Protein AF-A0A2T2VK99-F1 (afdb_monomer)

Secondary structure (DSSP, 8-state):
-HHHHHHHHHHHTTTS-HHHHHHHHHHHHHHHHHHHTT-HHHHHHHHHHHHHHHHHHHHHHHHHHHHHHHTTS-TTS-----------------------------------------

Foldseek 3Di:
DLVVLVVCCVVCVVLFDPVLSVQLVVLSVQLVVCVVVVPPVSVVVSVVSNVVSVVVRVVVSVVVVVVVVVVVVPPDDDDDDDDDDDDDDDDDDDPPDPPPDDDDDDDDDPDDDDDDPD

Radius of gyration: 24.87 Å; Cα contacts (8 Å, |Δi|>4): 41; chains: 1; bounding box: 78×48×48 Å

pLDDT: mean 72.1, std 24.11, range [31.33, 97.38]

Structure (mmCIF, N/CA/C/O backbone):
data_AF-A0A2T2VK99-F1
#
_entry.id   AF-A0A2T2VK99-F1
#
loop_
_atom_site.group_PDB
_atom_site.id
_atom_site.type_symbol
_atom_site.label_atom_id
_atom_site.label_alt_id
_atom_site.label_comp_id
_atom_site.label_asym_id
_atom_site.label_entity_id
_atom_site.label_seq_id
_atom_site.pdbx_PDB_ins_code
_atom_site.Cartn_x
_atom_site.Cartn_y
_atom_site.Cartn_z
_atom_site.occupancy
_atom_site.B_iso_or_equiv
_atom_site.auth_seq_id
_atom_site.auth_comp_id
_atom_site.auth_asym_id
_atom_site.auth_atom_id
_atom_site.pdbx_PDB_model_num
ATOM 1 N N . LEU A 1 1 ? -3.073 5.188 6.546 1.00 86.44 1 LEU A N 1
ATOM 2 C CA . LEU A 1 1 ? -2.519 4.421 5.412 1.00 86.44 1 LEU A CA 1
ATOM 3 C C . LEU A 1 1 ? -3.070 4.916 4.078 1.00 86.44 1 LEU A C 1
ATOM 5 O O . LEU A 1 1 ? -2.287 5.447 3.309 1.00 86.44 1 LEU A O 1
ATOM 9 N N . ILE A 1 2 ? -4.395 4.873 3.869 1.00 93.19 2 ILE A N 1
ATOM 10 C CA . ILE A 1 2 ? -5.084 5.336 2.643 1.00 93.19 2 ILE A CA 1
ATOM 11 C C . ILE A 1 2 ? -4.527 6.666 2.097 1.00 93.19 2 ILE A C 1
ATOM 13 O O . ILE A 1 2 ? -3.993 6.701 0.996 1.00 93.19 2 ILE A O 1
ATOM 17 N N . PHE A 1 3 ? -4.574 7.742 2.890 1.00 95.06 3 PHE A N 1
ATOM 18 C CA . PHE A 1 3 ? -4.108 9.068 2.458 1.00 95.06 3 PHE A CA 1
ATOM 19 C C . PHE A 1 3 ? -2.608 9.114 2.114 1.00 95.06 3 PHE A C 1
ATOM 21 O O . PHE A 1 3 ? -2.191 9.766 1.159 1.00 95.06 3 PHE A O 1
ATOM 28 N N . THR A 1 4 ? -1.780 8.412 2.891 1.00 94.06 4 THR A N 1
ATOM 29 C CA . THR A 1 4 ? -0.335 8.328 2.638 1.00 94.06 4 THR A CA 1
ATOM 30 C C . THR A 1 4 ? -0.063 7.650 1.300 1.00 94.06 4 THR A C 1
ATOM 32 O O . THR A 1 4 ? 0.745 8.146 0.521 1.00 94.06 4 THR A O 1
ATOM 35 N N . THR A 1 5 ? -0.775 6.562 1.010 1.00 93.69 5 THR A N 1
ATOM 36 C CA . THR A 1 5 ? -0.676 5.844 -0.259 1.00 93.69 5 THR A CA 1
ATOM 37 C C . THR A 1 5 ? -1.155 6.688 -1.434 1.00 93.69 5 THR A C 1
ATOM 39 O O . THR A 1 5 ? -0.466 6.740 -2.444 1.00 93.69 5 THR A O 1
ATOM 42 N N . GLU A 1 6 ? -2.278 7.403 -1.315 1.00 94.62 6 GLU A N 1
ATOM 43 C CA . GLU A 1 6 ? -2.740 8.326 -2.367 1.00 94.62 6 GLU A CA 1
ATOM 44 C C . GLU A 1 6 ? -1.674 9.358 -2.723 1.00 94.62 6 GLU A C 1
ATOM 46 O O . GLU A 1 6 ? -1.416 9.629 -3.896 1.00 94.62 6 GLU A O 1
ATOM 51 N N . LYS A 1 7 ? -1.022 9.912 -1.697 1.00 95.38 7 LYS A N 1
ATOM 52 C CA . LYS A 1 7 ? 0.080 10.845 -1.890 1.00 95.38 7 LYS A CA 1
ATOM 53 C C . LYS A 1 7 ? 1.259 10.173 -2.599 1.00 95.38 7 LYS A C 1
ATOM 55 O O . LYS A 1 7 ? 1.790 10.741 -3.542 1.00 95.38 7 LYS A O 1
ATOM 60 N N . GLN A 1 8 ? 1.645 8.968 -2.188 1.00 92.69 8 GLN A N 1
ATOM 61 C CA . GLN A 1 8 ? 2.742 8.234 -2.823 1.00 92.69 8 GLN A CA 1
ATOM 62 C C . GLN A 1 8 ? 2.450 7.899 -4.293 1.00 92.69 8 GLN A C 1
ATOM 64 O O . GLN A 1 8 ? 3.323 8.095 -5.129 1.00 92.69 8 GLN A O 1
ATOM 69 N N . ILE A 1 9 ? 1.234 7.466 -4.640 1.00 93.19 9 ILE A N 1
ATOM 70 C CA . ILE A 1 9 ? 0.847 7.226 -6.042 1.00 93.19 9 ILE A CA 1
ATOM 71 C C . ILE A 1 9 ? 0.887 8.536 -6.834 1.00 93.19 9 ILE A C 1
ATOM 73 O O . ILE A 1 9 ? 1.327 8.551 -7.977 1.00 93.19 9 ILE A O 1
ATOM 77 N N . LYS A 1 10 ? 0.473 9.657 -6.240 1.00 94.06 10 LYS A N 1
ATOM 78 C CA . LYS A 1 10 ? 0.559 10.962 -6.903 1.00 94.06 10 LYS A CA 1
ATOM 79 C C . LYS A 1 10 ? 2.006 11.411 -7.136 1.00 94.06 10 LYS A C 1
ATOM 81 O O . LYS A 1 10 ? 2.294 11.985 -8.179 1.00 94.06 10 LYS A O 1
ATOM 86 N N . ASP A 1 11 ? 2.887 11.174 -6.168 1.00 93.12 11 ASP A N 1
ATOM 87 C CA . ASP A 1 11 ? 4.272 11.653 -6.200 1.00 93.12 11 ASP A CA 1
ATOM 88 C C . ASP A 1 11 ? 5.192 10.731 -7.029 1.00 93.12 11 ASP A C 1
ATOM 90 O O . ASP A 1 11 ? 6.146 11.201 -7.649 1.00 93.12 11 ASP A O 1
ATOM 94 N N . TYR A 1 12 ? 4.916 9.422 -7.044 1.00 88.81 12 TYR A N 1
ATOM 95 C CA . TYR A 1 12 ? 5.778 8.395 -7.644 1.00 88.81 12 TYR A CA 1
ATOM 96 C C . TYR A 1 12 ? 5.095 7.550 -8.722 1.00 88.81 12 TYR A C 1
ATOM 98 O O . TYR A 1 12 ? 5.773 6.763 -9.373 1.00 88.81 12 TYR A O 1
ATOM 106 N N . GLY A 1 13 ? 3.789 7.698 -8.949 1.00 88.44 13 GLY A N 1
ATOM 107 C CA . GLY A 1 13 ? 3.022 6.830 -9.847 1.00 88.44 13 GLY A CA 1
ATOM 108 C C . GLY A 1 13 ? 3.458 6.875 -11.308 1.00 88.44 13 GLY A C 1
ATOM 109 O O . GLY A 1 13 ? 3.192 5.924 -12.027 1.00 88.44 13 GLY A O 1
ATOM 110 N N . ASP A 1 14 ? 4.154 7.927 -11.738 1.00 89.50 14 ASP A N 1
ATOM 111 C CA . ASP A 1 14 ? 4.734 8.010 -13.087 1.00 89.50 14 ASP A CA 1
ATOM 112 C C . ASP A 1 14 ? 6.023 7.182 -13.235 1.00 89.50 14 ASP A C 1
ATOM 114 O O . ASP A 1 14 ? 6.469 6.916 -14.346 1.00 89.50 14 ASP A O 1
ATOM 118 N N . LYS A 1 15 ? 6.644 6.791 -12.115 1.00 88.44 15 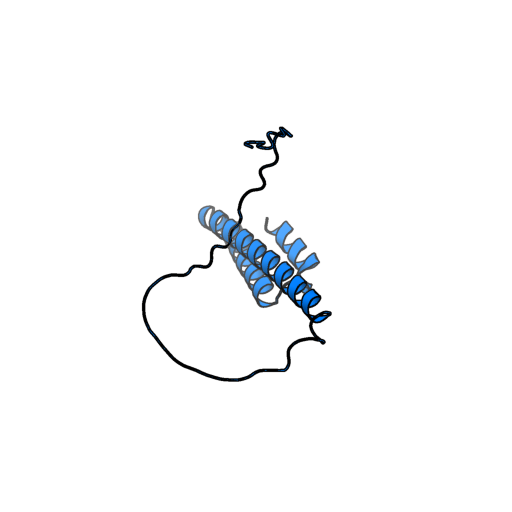LYS A N 1
ATOM 119 C CA . LYS A 1 15 ? 7.836 5.926 -12.068 1.00 88.44 15 LYS A CA 1
ATOM 120 C C . LYS A 1 15 ? 7.488 4.459 -11.842 1.00 88.44 15 LYS A C 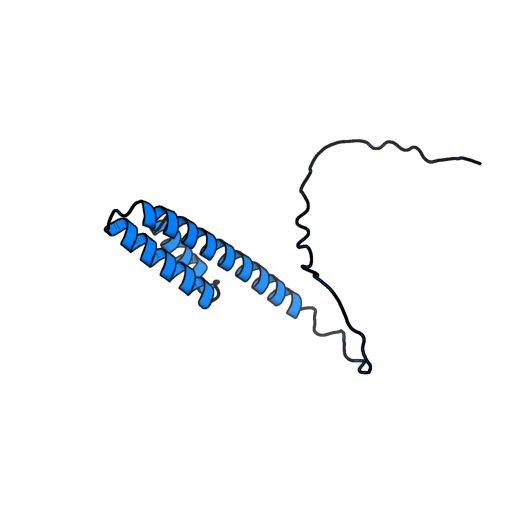1
ATOM 122 O O . LYS A 1 15 ? 8.372 3.611 -11.898 1.00 88.44 15 LYS A O 1
ATOM 127 N N . LEU A 1 16 ? 6.228 4.175 -11.522 1.00 88.69 16 LEU A 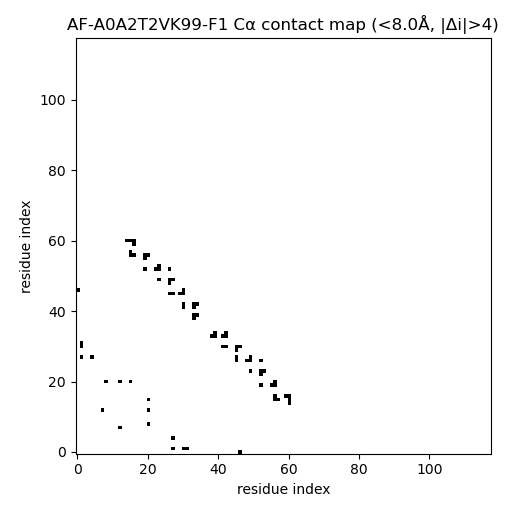N 1
ATOM 128 C CA . LEU A 1 16 ? 5.754 2.822 -11.298 1.00 88.69 16 LEU A CA 1
ATOM 129 C C . LEU A 1 16 ? 5.355 2.187 -12.633 1.00 88.69 16 LEU A C 1
ATOM 131 O O . LEU A 1 16 ? 4.703 2.852 -13.441 1.00 88.69 16 LEU A O 1
ATOM 135 N N . PRO A 1 17 ? 5.663 0.897 -12.846 1.00 90.12 17 PRO A N 1
ATOM 136 C CA . PRO A 1 17 ? 5.063 0.131 -13.931 1.00 90.12 17 PRO A CA 1
ATOM 137 C C . PRO A 1 17 ? 3.530 0.184 -13.848 1.00 90.12 17 PRO A C 1
ATOM 139 O O . PRO A 1 17 ? 2.967 0.123 -12.750 1.00 90.12 17 PRO A O 1
ATOM 142 N N . GLU A 1 18 ? 2.853 0.281 -14.996 1.00 91.06 18 GLU A N 1
ATOM 143 C CA . GLU A 1 18 ? 1.393 0.467 -15.067 1.00 91.06 18 GLU A CA 1
ATOM 144 C C . GLU A 1 18 ? 0.634 -0.642 -14.322 1.00 91.06 18 GLU A C 1
ATOM 146 O O . GLU A 1 18 ? -0.250 -0.354 -13.512 1.00 91.06 18 GLU A O 1
ATOM 151 N N . ASP A 1 19 ? 1.056 -1.897 -14.497 1.00 91.19 19 ASP A N 1
ATOM 152 C CA . ASP A 1 19 ? 0.461 -3.057 -13.827 1.00 91.19 19 ASP A CA 1
ATOM 153 C C . ASP A 1 19 ? 0.599 -2.984 -12.298 1.00 91.19 19 ASP A C 1
ATOM 155 O O . ASP A 1 19 ? -0.353 -3.244 -11.556 1.00 91.19 19 ASP A O 1
ATOM 159 N N . LYS A 1 20 ? 1.771 -2.564 -11.800 1.00 92.94 20 LYS A N 1
ATOM 160 C CA . LYS A 1 20 ? 2.025 -2.429 -10.358 1.00 92.94 20 LYS A CA 1
ATOM 161 C C . LYS A 1 20 ? 1.248 -1.263 -9.761 1.00 92.94 20 LYS A C 1
ATOM 163 O O . LYS A 1 20 ? 0.639 -1.410 -8.701 1.00 92.94 20 LYS A O 1
ATOM 168 N N . LYS A 1 21 ? 1.208 -0.123 -10.457 1.00 93.81 21 LYS A N 1
ATOM 169 C CA . LYS A 1 21 ? 0.389 1.030 -10.065 1.00 93.81 21 LYS A CA 1
ATOM 170 C C . LYS A 1 21 ? -1.081 0.635 -9.942 1.00 93.81 21 LYS A C 1
ATOM 172 O O . LYS A 1 21 ? -1.698 0.924 -8.918 1.00 93.81 21 LYS A O 1
ATOM 177 N N . LYS A 1 22 ? -1.616 -0.077 -10.937 1.00 95.19 22 LYS A N 1
ATOM 178 C CA . LYS A 1 22 ? -3.002 -0.549 -10.930 1.00 95.19 22 LYS A CA 1
ATOM 179 C C . LYS A 1 22 ? -3.289 -1.470 -9.740 1.00 95.19 22 LYS A C 1
ATOM 181 O O . LYS A 1 22 ? -4.303 -1.295 -9.069 1.00 95.19 22 LYS A O 1
ATOM 186 N N . ASN A 1 23 ? -2.383 -2.396 -9.420 1.00 94.62 23 ASN A N 1
ATOM 187 C CA . ASN A 1 23 ? -2.535 -3.277 -8.257 1.00 94.62 23 ASN A CA 1
ATOM 188 C C . ASN A 1 23 ? -2.600 -2.497 -6.930 1.00 94.62 23 ASN A C 1
ATOM 190 O O . ASN A 1 23 ? -3.410 -2.825 -6.059 1.00 94.62 23 ASN A O 1
ATOM 194 N N . ILE A 1 24 ? -1.788 -1.444 -6.781 1.00 95.25 24 ILE A N 1
ATOM 195 C CA . ILE A 1 24 ? -1.814 -0.570 -5.599 1.00 95.25 24 ILE A CA 1
ATOM 196 C C . ILE A 1 24 ? -3.131 0.221 -5.539 1.00 95.25 24 ILE A C 1
ATOM 198 O O . ILE A 1 24 ? -3.738 0.315 -4.470 1.00 95.25 24 ILE A O 1
ATOM 202 N N . GLU A 1 25 ? -3.594 0.778 -6.661 1.00 96.00 25 GLU A N 1
ATOM 203 C CA . GLU A 1 25 ? -4.862 1.519 -6.742 1.00 96.00 25 GLU A CA 1
ATOM 204 C C . GLU A 1 25 ? -6.071 0.630 -6.401 1.00 96.00 25 GLU A C 1
ATOM 206 O O . GLU A 1 25 ? -6.935 1.035 -5.617 1.00 96.00 25 GLU A O 1
ATOM 211 N N . ASP A 1 26 ? -6.094 -0.606 -6.905 1.00 96.62 26 ASP A N 1
ATOM 212 C CA . ASP A 1 26 ? -7.143 -1.587 -6.619 1.00 96.62 26 ASP A CA 1
ATOM 213 C C . ASP A 1 26 ? -7.155 -1.976 -5.124 1.00 96.62 26 ASP A C 1
ATOM 215 O O . ASP A 1 26 ? -8.216 -2.003 -4.488 1.00 96.62 26 ASP A O 1
ATOM 219 N N . ALA A 1 27 ? -5.985 -2.229 -4.522 1.00 96.19 27 ALA A N 1
ATOM 220 C CA . ALA A 1 27 ? -5.864 -2.526 -3.090 1.00 96.19 27 ALA A CA 1
ATOM 221 C C . ALA A 1 27 ? -6.281 -1.332 -2.213 1.00 96.19 27 ALA A C 1
ATOM 223 O O . ALA A 1 27 ? -6.978 -1.499 -1.208 1.00 96.19 27 ALA A O 1
ATOM 224 N N . LEU A 1 28 ? -5.913 -0.116 -2.619 1.00 96.69 28 LEU A N 1
ATOM 225 C CA . LEU A 1 28 ? -6.308 1.121 -1.954 1.00 96.69 28 LEU A CA 1
ATOM 226 C C . LEU A 1 28 ? -7.828 1.328 -1.994 1.00 96.69 28 LEU A C 1
ATOM 228 O O . LEU A 1 28 ? -8.406 1.755 -0.993 1.00 96.69 28 LEU A O 1
ATOM 232 N N . SER A 1 29 ? -8.476 1.033 -3.126 1.00 97.38 29 SER A N 1
ATOM 233 C CA . SER A 1 29 ? -9.935 1.132 -3.257 1.00 97.38 29 SER A CA 1
ATOM 234 C C . SER A 1 29 ? -10.642 0.169 -2.306 1.00 97.38 29 SER A C 1
ATOM 236 O O . SER A 1 29 ? -11.509 0.589 -1.542 1.00 97.38 29 SER A O 1
ATOM 238 N N . LYS A 1 30 ? -10.208 -1.095 -2.259 1.00 96.06 30 LYS A N 1
ATOM 239 C CA . LYS A 1 30 ? -10.763 -2.099 -1.337 1.00 96.06 30 LYS A CA 1
ATOM 240 C C . LYS A 1 30 ? -10.565 -1.714 0.129 1.00 96.06 30 LYS A C 1
ATOM 242 O O . LYS A 1 30 ? -11.487 -1.838 0.931 1.00 96.06 30 LYS A O 1
ATOM 247 N N . LEU A 1 31 ? -9.395 -1.174 0.480 1.00 96.12 31 LEU A N 1
ATOM 248 C CA . LEU A 1 31 ? -9.135 -0.670 1.831 1.00 96.12 31 LEU A CA 1
ATOM 249 C C . LEU A 1 31 ? -10.064 0.501 2.197 1.00 96.12 31 LEU A C 1
ATOM 251 O O . LEU A 1 31 ? -10.539 0.575 3.329 1.00 96.12 31 LEU A O 1
ATOM 255 N N . LYS A 1 32 ? -10.349 1.409 1.252 1.00 96.62 32 LYS A N 1
ATOM 256 C CA . LYS A 1 32 ? -11.318 2.499 1.454 1.00 96.62 32 LYS A CA 1
ATOM 257 C C . LYS A 1 32 ? -12.732 1.973 1.668 1.00 96.62 32 LYS A C 1
ATOM 259 O O . LYS A 1 32 ? -13.407 2.455 2.571 1.00 96.62 32 LYS A O 1
ATOM 264 N N . GLU A 1 33 ? -13.169 1.010 0.863 1.00 97.06 33 GLU A N 1
ATOM 265 C CA . GLU A 1 33 ? -14.490 0.391 1.003 1.00 97.06 33 GLU A CA 1
ATOM 266 C C . GLU A 1 33 ? -14.630 -0.320 2.353 1.00 97.06 33 GLU A C 1
ATOM 268 O O . GLU A 1 33 ? -15.597 -0.080 3.072 1.00 97.06 33 GLU A O 1
ATOM 273 N N . ALA A 1 34 ? -13.639 -1.121 2.755 1.00 96.75 34 ALA A N 1
ATOM 274 C CA . ALA A 1 34 ? -13.633 -1.773 4.065 1.00 96.75 34 ALA A CA 1
ATOM 275 C C . ALA A 1 34 ? -13.661 -0.756 5.217 1.00 96.75 34 ALA A C 1
ATOM 277 O O . ALA A 1 34 ? -14.407 -0.935 6.177 1.00 96.75 34 ALA A O 1
ATOM 278 N N . TYR A 1 35 ? -12.918 0.350 5.090 1.00 94.94 35 TYR A N 1
ATOM 279 C CA . TYR A 1 35 ? -12.959 1.449 6.056 1.00 94.94 35 TYR A CA 1
ATOM 280 C C . TYR A 1 35 ? -14.341 2.110 6.140 1.00 94.94 35 TYR A C 1
ATOM 282 O O . TYR A 1 35 ? -14.828 2.366 7.237 1.00 94.94 35 TYR A O 1
ATOM 290 N N . GLN A 1 36 ? -14.991 2.364 5.001 1.00 96.06 36 GLN A N 1
ATOM 291 C CA . GLN A 1 36 ? -16.340 2.941 4.956 1.00 96.06 36 GLN A CA 1
ATOM 292 C C . GLN A 1 36 ? -17.403 2.012 5.548 1.00 96.06 36 GLN A C 1
ATOM 294 O O . GLN A 1 36 ? -18.361 2.493 6.146 1.00 96.06 36 GLN A O 1
ATOM 299 N N . ASN A 1 37 ? -17.225 0.701 5.386 1.00 96.50 37 ASN A N 1
ATOM 300 C CA . ASN A 1 37 ? -18.122 -0.323 5.915 1.00 96.50 37 ASN A CA 1
AT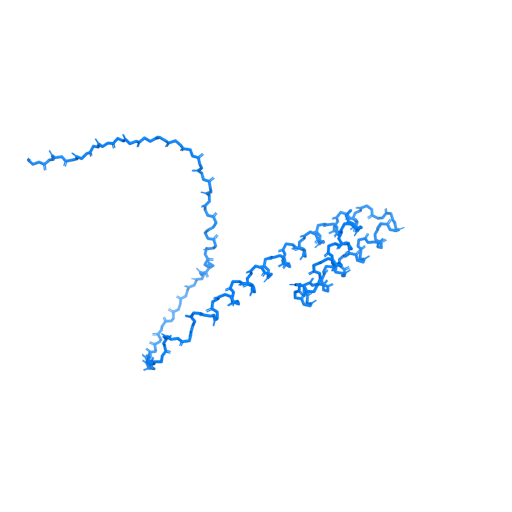OM 301 C C . ASN A 1 37 ? -17.806 -0.721 7.367 1.00 96.50 37 ASN A C 1
ATOM 303 O O . ASN A 1 37 ? -18.481 -1.596 7.903 1.00 96.50 37 ASN A O 1
ATOM 307 N N . GLU A 1 38 ? -16.788 -0.113 7.988 1.00 95.62 38 GLU A N 1
ATOM 308 C CA . GLU A 1 38 ? -16.3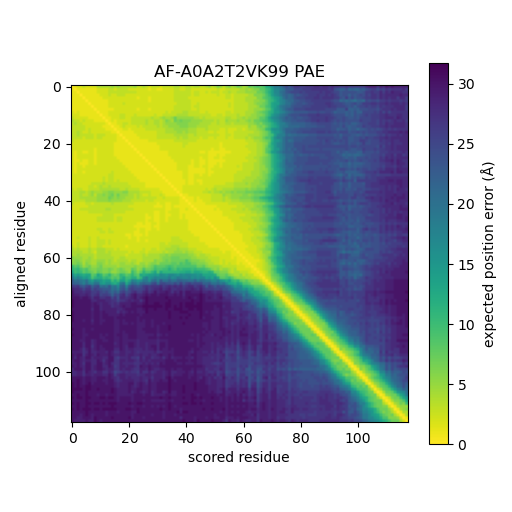09 -0.444 9.338 1.00 95.62 38 GLU A CA 1
ATOM 309 C C . GLU A 1 38 ? -15.936 -1.936 9.508 1.00 95.62 38 GLU A C 1
ATOM 311 O O . GLU A 1 38 ? -15.991 -2.493 10.606 1.00 95.62 38 GLU A O 1
ATOM 316 N N . ASP A 1 39 ? -15.522 -2.593 8.419 1.00 96.50 39 ASP A N 1
ATOM 317 C CA . ASP A 1 39 ? -15.130 -4.003 8.410 1.00 96.50 39 ASP A CA 1
ATOM 318 C C . ASP A 1 39 ? -13.666 -4.152 8.835 1.00 96.50 39 ASP A C 1
ATOM 320 O O . ASP A 1 39 ? -12.744 -4.146 8.017 1.00 96.50 39 ASP A O 1
ATOM 324 N N . LEU A 1 40 ? -13.456 -4.279 10.145 1.00 93.12 40 LEU A N 1
ATOM 325 C CA . LEU A 1 40 ? -12.125 -4.380 10.748 1.00 93.12 40 LEU A CA 1
ATOM 326 C C . LEU A 1 40 ? -11.300 -5.552 10.196 1.00 93.12 40 LEU A C 1
ATOM 328 O O . LEU A 1 40 ? -10.094 -5.404 10.016 1.00 93.12 40 LEU A O 1
ATOM 332 N N . GLN A 1 41 ? -11.933 -6.687 9.878 1.00 94.12 41 GLN A N 1
ATOM 333 C CA . GLN A 1 41 ? -11.220 -7.844 9.337 1.00 94.12 41 GLN A CA 1
ATOM 334 C C . GLN A 1 41 ? -10.702 -7.547 7.924 1.00 94.12 41 GLN A C 1
ATOM 336 O O . GLN A 1 41 ? -9.541 -7.821 7.612 1.00 94.12 41 GLN A O 1
ATOM 341 N N . SER A 1 42 ? -11.545 -6.952 7.079 1.00 94.38 42 SER A N 1
ATOM 342 C CA . SER A 1 42 ? -11.158 -6.577 5.718 1.00 94.38 42 SER A CA 1
ATOM 343 C C . SER A 1 42 ? -10.152 -5.421 5.699 1.00 94.38 42 SER A C 1
ATOM 345 O O . SER A 1 42 ? -9.285 -5.380 4.827 1.00 94.38 42 SER A O 1
ATOM 347 N N . ILE A 1 43 ? -10.206 -4.497 6.666 1.00 95.38 43 ILE A N 1
ATOM 348 C CA . ILE A 1 43 ? -9.223 -3.407 6.798 1.00 95.38 43 ILE A CA 1
ATOM 349 C C . ILE A 1 43 ? -7.814 -3.961 7.016 1.00 95.38 43 ILE A C 1
ATOM 351 O O . ILE A 1 43 ? -6.883 -3.509 6.343 1.00 95.38 43 ILE A O 1
ATOM 355 N N . ASP A 1 44 ? -7.650 -4.934 7.914 1.00 94.44 44 ASP A N 1
ATOM 356 C CA . ASP A 1 44 ? -6.344 -5.543 8.181 1.00 94.44 44 ASP A CA 1
ATOM 357 C C . ASP A 1 44 ? -5.833 -6.293 6.942 1.00 94.44 44 ASP A C 1
ATOM 359 O O . ASP A 1 44 ? -4.723 -6.039 6.468 1.00 94.44 44 ASP A O 1
ATOM 363 N N . GLN A 1 45 ? -6.685 -7.117 6.323 1.00 96.56 45 GLN A N 1
ATOM 364 C CA . GLN A 1 45 ? -6.338 -7.857 5.104 1.00 96.56 45 GLN A CA 1
ATOM 365 C C . GLN A 1 45 ? -5.948 -6.937 3.938 1.00 96.56 45 GLN A C 1
ATOM 367 O O . GLN A 1 45 ? -4.962 -7.177 3.234 1.00 96.56 45 GLN A O 1
ATOM 372 N N . HIS A 1 46 ? -6.709 -5.868 3.704 1.00 95.88 46 HIS A N 1
ATOM 373 C CA . HIS A 1 46 ? -6.420 -4.925 2.624 1.00 95.88 46 HIS A CA 1
ATOM 374 C C . HIS A 1 46 ? -5.228 -4.023 2.940 1.00 95.88 46 HIS A C 1
ATOM 376 O O . HIS A 1 46 ? -4.536 -3.597 2.019 1.00 95.88 46 HIS A O 1
ATOM 382 N N . THR A 1 47 ? -4.936 -3.782 4.218 1.00 95.38 47 THR A N 1
ATOM 383 C CA . THR A 1 47 ? -3.702 -3.116 4.646 1.00 95.38 47 THR A CA 1
ATOM 384 C C . THR A 1 47 ? -2.477 -3.955 4.293 1.00 95.38 47 THR A C 1
ATOM 386 O O . THR A 1 47 ? -1.545 -3.436 3.678 1.00 95.38 47 THR A O 1
ATOM 389 N N . GLU A 1 48 ? -2.479 -5.251 4.609 1.00 96.00 48 GLU A N 1
ATOM 390 C CA . GLU A 1 48 ? -1.394 -6.165 4.223 1.00 96.00 48 GLU A CA 1
ATOM 391 C C . GLU A 1 48 ? -1.258 -6.275 2.704 1.00 96.00 48 GLU A C 1
ATOM 393 O O . GLU A 1 48 ? -0.163 -6.120 2.164 1.00 96.00 48 GLU A O 1
ATOM 398 N N . THR A 1 49 ? -2.383 -6.443 2.003 1.00 95.56 49 THR A N 1
ATOM 399 C CA . THR A 1 49 ? -2.414 -6.493 0.533 1.00 95.56 49 THR A CA 1
ATOM 400 C C . THR A 1 49 ? -1.780 -5.242 -0.075 1.00 95.56 49 THR A C 1
ATOM 402 O O . THR A 1 49 ? -0.972 -5.333 -0.997 1.00 95.56 49 THR A O 1
ATOM 405 N N . LEU A 1 50 ? -2.112 -4.065 0.462 1.00 95.81 50 LEU A N 1
ATOM 406 C CA . LEU A 1 50 ? -1.570 -2.799 -0.010 1.00 95.81 50 LEU A CA 1
ATOM 407 C C . LEU A 1 50 ? -0.061 -2.684 0.241 1.00 95.81 50 LEU A C 1
ATOM 409 O O . LEU A 1 50 ? 0.670 -2.222 -0.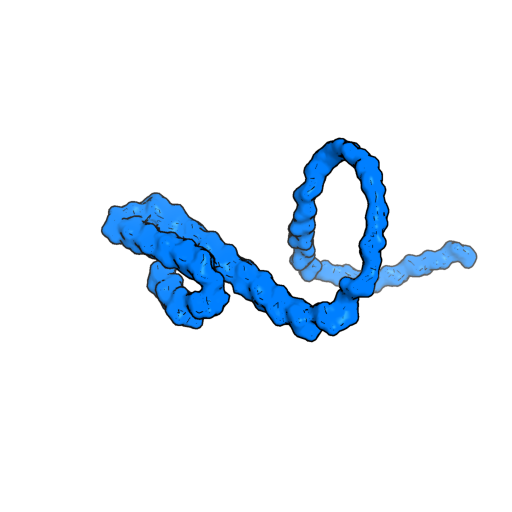633 1.00 95.81 50 LEU A O 1
ATOM 413 N N . ASN A 1 51 ? 0.414 -3.119 1.410 1.00 94.56 51 ASN A N 1
ATOM 414 C CA . ASN A 1 51 ? 1.843 -3.131 1.725 1.00 94.56 51 ASN A CA 1
ATOM 415 C C . ASN A 1 51 ? 2.625 -4.085 0.811 1.00 94.56 51 ASN A C 1
ATOM 417 O O . ASN A 1 51 ? 3.733 -3.751 0.394 1.00 94.56 51 ASN A O 1
ATOM 421 N N . ASN A 1 52 ? 2.063 -5.247 0.474 1.00 95.88 52 ASN A N 1
ATOM 422 C CA . ASN A 1 52 ? 2.696 -6.197 -0.443 1.00 95.88 52 ASN A CA 1
ATOM 423 C C . ASN A 1 52 ? 2.760 -5.640 -1.870 1.00 95.88 52 ASN A C 1
ATOM 425 O O . ASN A 1 52 ? 3.821 -5.674 -2.488 1.00 95.88 52 ASN A O 1
ATOM 429 N N . ALA A 1 53 ? 1.679 -5.018 -2.353 1.00 94.88 53 ALA A N 1
ATOM 430 C CA . ALA A 1 53 ? 1.673 -4.359 -3.659 1.00 94.88 53 ALA A CA 1
ATOM 431 C C . ALA A 1 53 ? 2.752 -3.262 -3.759 1.00 94.88 53 ALA A C 1
ATOM 433 O O . ALA A 1 53 ? 3.412 -3.132 -4.788 1.00 94.88 53 ALA A O 1
ATOM 434 N N . TRP A 1 54 ? 2.983 -2.505 -2.679 1.00 92.69 54 TRP A N 1
ATOM 435 C CA . TRP A 1 54 ? 4.063 -1.514 -2.623 1.00 92.69 54 TRP A CA 1
ATOM 436 C C . TRP A 1 54 ? 5.464 -2.122 -2.621 1.00 92.69 54 TRP A C 1
ATOM 438 O O . TRP A 1 54 ? 6.366 -1.558 -3.243 1.00 92.69 54 TRP A O 1
ATOM 448 N N . GLN A 1 55 ? 5.662 -3.243 -1.928 1.00 93.50 55 GLN A N 1
ATOM 449 C CA . GLN A 1 55 ? 6.944 -3.951 -1.923 1.00 93.50 55 GLN A CA 1
ATOM 450 C C . GLN A 1 55 ? 7.279 -4.481 -3.315 1.00 93.50 55 GLN A C 1
ATOM 452 O O . GLN A 1 55 ? 8.378 -4.229 -3.807 1.00 93.50 55 GLN A O 1
ATOM 457 N N . GLU A 1 56 ? 6.318 -5.123 -3.982 1.00 92.19 56 GLU A N 1
ATOM 458 C CA . GLU A 1 56 ? 6.481 -5.575 -5.364 1.00 92.19 56 GLU A CA 1
ATOM 459 C C . GLU A 1 56 ? 6.782 -4.412 -6.306 1.00 92.19 56 GLU A C 1
ATOM 461 O O . GLU A 1 56 ? 7.737 -4.468 -7.072 1.00 92.19 56 GLU A O 1
ATOM 466 N N . ALA A 1 57 ? 6.006 -3.329 -6.221 1.00 91.12 57 ALA A N 1
ATOM 467 C CA . ALA A 1 57 ? 6.203 -2.158 -7.067 1.00 91.12 57 ALA A CA 1
ATOM 468 C C . ALA A 1 57 ? 7.585 -1.520 -6.867 1.00 91.12 57 ALA A C 1
ATOM 470 O O . ALA A 1 57 ? 8.209 -1.073 -7.828 1.00 91.12 57 ALA A O 1
ATOM 471 N N . SER A 1 58 ? 8.072 -1.499 -5.624 1.00 88.06 58 SER A N 1
ATOM 472 C CA . SER A 1 58 ? 9.409 -0.999 -5.304 1.00 88.06 58 SER A CA 1
ATOM 473 C C . SER A 1 58 ? 10.483 -1.922 -5.872 1.00 88.06 58 SER A C 1
ATOM 475 O O . SER A 1 58 ? 11.401 -1.433 -6.522 1.00 88.06 58 SER A O 1
ATOM 477 N N . SER A 1 59 ? 10.358 -3.239 -5.674 1.00 89.88 59 SER A N 1
ATOM 478 C CA . SER A 1 59 ? 11.300 -4.228 -6.213 1.00 89.88 59 SER A CA 1
ATOM 479 C C . SER A 1 59 ? 11.402 -4.133 -7.735 1.00 89.88 59 SER A C 1
ATOM 481 O O . SER A 1 59 ? 12.505 -4.021 -8.263 1.00 89.88 59 SER A O 1
ATOM 483 N N . GLU A 1 60 ? 10.266 -4.055 -8.431 1.00 86.56 60 GLU A N 1
ATOM 484 C CA . GLU A 1 60 ? 10.238 -3.930 -9.890 1.00 86.56 60 GLU A CA 1
ATOM 485 C C . GLU A 1 60 ? 10.869 -2.617 -10.368 1.00 86.56 60 GLU A C 1
ATOM 487 O O . GLU A 1 60 ? 11.576 -2.594 -11.368 1.00 86.56 60 GLU A O 1
ATOM 492 N N . MET A 1 61 ? 10.653 -1.515 -9.641 1.00 84.38 61 MET A N 1
ATOM 493 C CA . MET A 1 61 ? 11.286 -0.231 -9.950 1.00 84.38 61 MET A CA 1
ATOM 494 C C . MET A 1 61 ? 12.815 -0.317 -9.823 1.00 84.38 61 MET A C 1
ATOM 496 O O . MET A 1 61 ? 13.525 0.232 -10.664 1.00 84.38 61 MET A O 1
ATOM 500 N N . TYR A 1 62 ? 13.328 -1.005 -8.796 1.00 84.88 62 TYR A N 1
ATOM 501 C CA . TYR A 1 62 ? 14.767 -1.235 -8.640 1.00 84.88 62 TYR A CA 1
ATOM 502 C C . TYR A 1 62 ? 15.326 -2.137 -9.746 1.00 84.88 62 TYR A C 1
ATOM 504 O O . TYR A 1 62 ? 16.369 -1.802 -10.306 1.00 84.88 62 TYR A O 1
ATOM 512 N N . GLN A 1 63 ? 14.624 -3.218 -10.098 1.00 84.69 63 GLN A N 1
ATOM 513 C CA . GLN A 1 63 ? 15.011 -4.116 -11.194 1.00 84.69 63 GLN A CA 1
ATOM 514 C C . GLN A 1 63 ? 15.041 -3.368 -12.533 1.00 84.69 63 GLN A C 1
ATOM 516 O O . GLN A 1 63 ? 16.085 -3.306 -13.174 1.00 84.69 63 GLN A O 1
ATOM 521 N N . ALA A 1 64 ? 13.967 -2.652 -12.877 1.00 79.75 64 ALA A N 1
ATOM 522 C CA . ALA A 1 64 ? 13.893 -1.852 -14.098 1.00 79.75 64 ALA A CA 1
ATOM 523 C C . ALA A 1 64 ? 14.981 -0.765 -14.166 1.00 79.75 64 ALA A C 1
ATOM 525 O O . ALA A 1 64 ? 15.473 -0.434 -15.244 1.00 79.75 64 ALA A O 1
ATOM 526 N N . GLN A 1 65 ? 15.380 -0.197 -13.022 1.00 75.94 65 GLN A N 1
ATOM 527 C CA . GLN A 1 65 ? 16.478 0.768 -12.963 1.00 75.94 65 GLN A CA 1
ATOM 528 C C . GLN A 1 65 ? 17.855 0.107 -13.146 1.00 75.94 65 GLN A C 1
ATOM 530 O O . GLN A 1 65 ? 18.750 0.730 -13.723 1.00 75.94 65 GLN A O 1
ATOM 535 N N . GLN A 1 66 ? 18.033 -1.126 -12.667 1.00 75.56 66 GLN A N 1
ATOM 536 C CA . GLN A 1 66 ? 19.259 -1.899 -12.843 1.00 75.56 66 GLN A CA 1
ATOM 537 C C . GLN A 1 66 ? 19.420 -2.376 -14.293 1.00 75.56 66 GLN A C 1
ATOM 539 O O . GLN A 1 66 ? 20.501 -2.210 -14.860 1.00 75.56 66 GLN A O 1
ATOM 544 N N . ASP A 1 67 ? 18.342 -2.843 -14.923 1.00 68.50 67 ASP A N 1
ATOM 545 C CA . ASP A 1 67 ? 18.321 -3.230 -16.340 1.00 68.50 67 ASP A CA 1
ATOM 546 C C . ASP A 1 67 ? 18.608 -2.020 -17.247 1.00 68.50 67 ASP A C 1
ATOM 548 O O . ASP A 1 67 ? 19.510 -2.050 -18.088 1.00 68.50 67 ASP A O 1
ATOM 552 N N . ALA A 1 68 ? 17.977 -0.873 -16.961 1.00 63.25 68 ALA A N 1
ATOM 553 C CA . ALA A 1 68 ? 18.230 0.375 -17.682 1.00 63.25 68 ALA A CA 1
ATOM 554 C C . ALA A 1 68 ? 19.673 0.910 -17.529 1.00 63.25 68 ALA A C 1
ATOM 556 O O . ALA A 1 68 ? 20.141 1.664 -18.385 1.00 63.25 68 ALA A O 1
ATOM 557 N N . GLN A 1 69 ? 20.398 0.548 -16.460 1.00 58.88 69 GLN A N 1
ATOM 558 C CA . GLN A 1 69 ? 21.832 0.847 -16.315 1.00 58.88 69 GLN A CA 1
ATOM 559 C C . GLN A 1 69 ? 22.742 -0.210 -16.963 1.00 58.88 69 GLN A C 1
ATOM 561 O O . GLN A 1 69 ? 23.858 0.134 -17.359 1.00 58.88 69 GLN A O 1
ATOM 566 N N . GLY A 1 70 ? 22.279 -1.452 -17.125 1.00 54.88 70 GLY A N 1
ATOM 567 C CA . GLY A 1 70 ? 22.985 -2.515 -17.851 1.00 54.88 70 GLY A CA 1
ATOM 568 C C . GLY A 1 70 ? 23.025 -2.295 -19.368 1.00 54.88 70 GLY A C 1
ATOM 569 O O . GLY A 1 70 ? 24.015 -2.623 -20.025 1.00 54.88 70 GLY A O 1
ATOM 570 N N . GLU A 1 71 ? 22.013 -1.634 -19.931 1.00 47.09 71 GLU A N 1
ATOM 571 C CA . GLU A 1 71 ? 21.914 -1.374 -21.376 1.00 47.09 71 GLU A CA 1
ATOM 572 C C . GLU A 1 71 ? 22.861 -0.284 -21.910 1.00 47.09 71 GLU A C 1
ATOM 574 O O . GLU A 1 71 ? 23.050 -0.179 -23.122 1.00 47.09 71 GLU A O 1
ATOM 579 N N . GLN A 1 72 ? 23.555 0.470 -21.046 1.00 42.41 72 GLN A N 1
ATOM 580 C CA . GLN A 1 72 ? 24.613 1.401 -21.475 1.00 42.41 72 GLN A CA 1
ATOM 581 C C . GLN A 1 72 ? 26.029 0.787 -21.436 1.00 42.41 72 GLN A C 1
ATOM 583 O O . GLN A 1 72 ? 27.006 1.471 -21.736 1.00 42.41 72 GLN A O 1
ATOM 588 N N . SER A 1 73 ? 26.174 -0.494 -21.080 1.00 44.03 73 SER A N 1
ATOM 589 C CA . SER A 1 73 ? 27.457 -1.225 -21.126 1.00 44.03 73 SER A CA 1
ATOM 590 C C . SER A 1 73 ? 27.383 -2.564 -21.872 1.00 44.03 73 SER A C 1
ATOM 592 O O . SER A 1 73 ? 28.306 -3.366 -21.779 1.00 44.03 73 SER A O 1
ATOM 594 N N . GLY A 1 74 ? 26.315 -2.798 -22.643 1.00 44.59 74 GLY A N 1
ATOM 595 C CA . GLY A 1 74 ? 26.095 -4.044 -23.393 1.00 44.59 74 GLY A CA 1
ATOM 596 C C . GLY A 1 74 ? 26.346 -3.976 -24.904 1.00 44.59 74 GLY A C 1
ATOM 597 O O . GLY A 1 74 ? 26.184 -4.980 -25.588 1.00 44.59 74 GLY A O 1
ATOM 598 N N . ALA A 1 75 ? 26.744 -2.828 -25.460 1.00 40.47 75 ALA A N 1
ATOM 599 C CA . ALA A 1 75 ? 26.965 -2.679 -26.901 1.00 40.47 75 ALA A CA 1
ATOM 600 C C . ALA A 1 75 ? 28.402 -3.020 -27.339 1.00 40.47 75 ALA A C 1
ATOM 602 O O . ALA A 1 75 ? 28.905 -2.377 -28.247 1.00 40.47 75 ALA A O 1
ATOM 603 N N . GLU A 1 76 ? 29.091 -3.974 -26.699 1.00 43.50 76 GLU A N 1
ATOM 604 C CA . GLU A 1 76 ? 30.455 -4.355 -27.113 1.00 43.50 76 GLU A CA 1
ATOM 605 C C . GLU A 1 76 ? 30.946 -5.701 -26.539 1.00 43.50 76 GLU A C 1
ATOM 607 O O . GLU A 1 76 ? 32.105 -5.823 -26.171 1.00 43.50 76 GLU A O 1
ATOM 612 N N . GLN A 1 77 ? 30.114 -6.748 -26.455 1.00 42.59 77 GLN A N 1
ATOM 613 C CA . GLN A 1 77 ? 30.648 -8.123 -26.412 1.00 42.59 77 GLN A CA 1
ATOM 614 C C . GLN A 1 77 ? 29.564 -9.182 -26.626 1.00 42.59 77 GLN A C 1
ATOM 616 O O . GLN A 1 77 ? 28.622 -9.264 -25.846 1.00 42.59 77 GLN A O 1
ATOM 621 N N . GLY A 1 78 ? 29.750 -10.039 -27.634 1.00 38.66 78 GLY A N 1
ATOM 622 C CA . GLY A 1 78 ? 29.056 -11.328 -27.707 1.00 38.66 78 GLY A CA 1
ATOM 623 C C . GLY A 1 78 ? 28.361 -11.640 -29.028 1.00 38.66 78 GLY A C 1
ATOM 624 O O . GLY A 1 78 ? 27.193 -12.012 -29.032 1.00 38.66 78 GLY A O 1
ATOM 625 N N . GLN A 1 79 ? 29.071 -11.514 -30.148 1.00 38.44 79 GLN A N 1
ATOM 626 C CA . GLN A 1 79 ? 28.764 -12.277 -31.358 1.00 38.44 79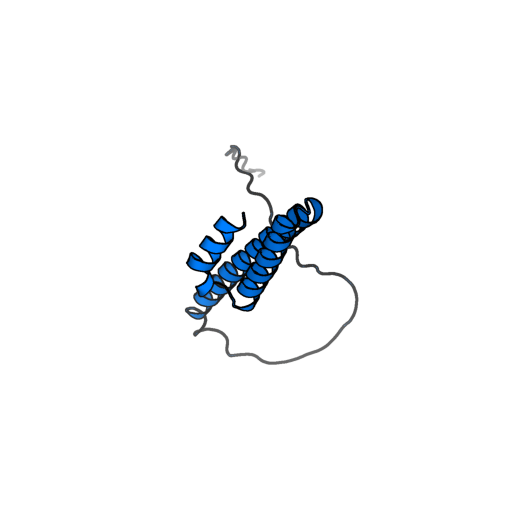 GLN A CA 1
ATOM 627 C C . GLN A 1 79 ? 29.896 -13.305 -31.523 1.00 38.44 79 GLN A C 1
ATOM 629 O O . GLN A 1 79 ? 31.047 -12.918 -31.348 1.00 38.44 79 GLN A O 1
ATOM 634 N N . GLU A 1 80 ? 29.537 -14.555 -31.861 1.00 34.66 80 GLU A N 1
ATOM 635 C CA . GLU A 1 80 ? 30.339 -15.810 -31.859 1.00 34.66 80 GLU A CA 1
ATOM 636 C C . GLU A 1 80 ? 30.191 -16.584 -30.523 1.00 34.66 80 GLU A C 1
ATOM 638 O O . GLU A 1 80 ? 30.455 -16.039 -29.464 1.00 34.66 80 GLU A O 1
ATOM 643 N N . GLU A 1 81 ? 29.695 -17.822 -30.434 1.00 34.53 81 GLU A N 1
ATOM 644 C CA . GLU A 1 81 ? 29.558 -18.913 -31.403 1.00 34.53 81 GLU A CA 1
ATOM 645 C C . GLU A 1 81 ? 28.265 -19.717 -31.176 1.00 34.53 81 GLU A C 1
ATOM 647 O O . GLU A 1 81 ? 27.819 -19.960 -30.055 1.00 34.53 81 GLU A O 1
ATOM 652 N N . ALA A 1 82 ? 27.684 -20.170 -32.285 1.00 37.19 82 ALA A N 1
ATOM 653 C CA . ALA A 1 82 ? 26.728 -21.263 -32.320 1.00 37.19 82 ALA A CA 1
ATOM 654 C C . ALA A 1 82 ? 27.471 -22.603 -32.245 1.00 37.19 82 ALA A C 1
ATOM 656 O O . ALA A 1 82 ? 28.531 -22.718 -32.852 1.00 37.19 82 ALA A O 1
ATOM 657 N N . SER A 1 83 ? 26.858 -23.606 -31.607 1.00 33.62 83 SER A N 1
ATOM 658 C CA . SER A 1 83 ? 26.573 -24.964 -32.128 1.00 33.62 83 SER A CA 1
ATOM 659 C C . SER A 1 83 ? 26.694 -26.077 -31.072 1.00 33.62 83 SER A C 1
ATOM 661 O O . SER A 1 83 ? 27.742 -26.257 -30.472 1.00 33.62 83 SER A O 1
ATOM 663 N N . GLU A 1 84 ? 25.580 -26.824 -30.939 1.00 32.41 84 GLU A N 1
ATOM 664 C CA . GLU A 1 84 ? 25.495 -28.296 -30.802 1.00 32.41 84 GLU A CA 1
ATOM 665 C C . GLU A 1 84 ? 26.085 -28.943 -29.519 1.00 32.41 84 GLU A C 1
ATOM 667 O O . GLU A 1 84 ? 27.149 -28.596 -29.048 1.00 32.41 84 GLU A O 1
ATOM 672 N N . GLN A 1 85 ? 25.515 -29.950 -28.853 1.00 32.09 85 GLN A N 1
ATOM 673 C CA 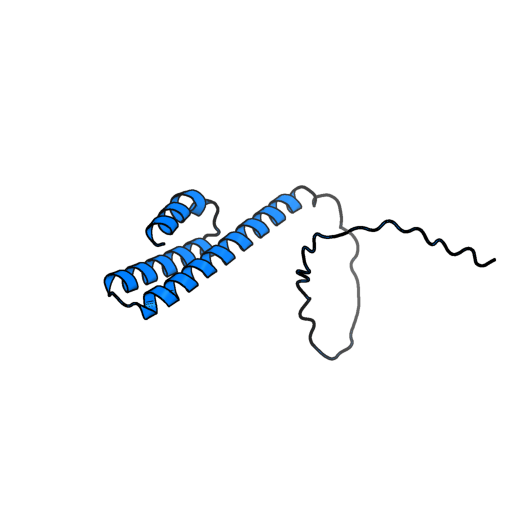. GLN A 1 85 ? 24.378 -30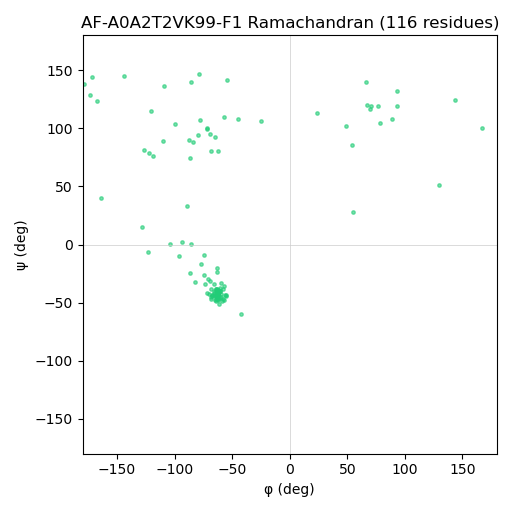.837 -29.075 1.00 32.09 85 GLN A CA 1
ATOM 674 C C . GLN A 1 85 ? 24.163 -31.646 -27.766 1.00 32.09 85 GLN A C 1
ATOM 676 O O . GLN A 1 85 ? 25.122 -32.114 -27.165 1.00 32.09 85 GLN A O 1
ATOM 681 N N . GLN A 1 86 ? 22.895 -31.922 -27.440 1.00 31.33 86 GLN A N 1
ATOM 682 C CA . GLN A 1 86 ? 22.390 -33.257 -27.062 1.00 31.33 86 GLN A CA 1
ATOM 683 C C . GLN A 1 86 ? 22.617 -33.851 -25.636 1.00 31.33 86 GLN A C 1
ATOM 685 O O . GLN A 1 86 ? 23.618 -34.490 -25.348 1.00 31.33 86 GLN A O 1
ATOM 690 N N . GLN A 1 87 ? 21.514 -33.816 -24.862 1.00 34.31 87 GLN A N 1
ATOM 691 C CA . GLN A 1 87 ? 20.826 -34.946 -24.184 1.00 34.31 87 GLN A CA 1
ATOM 692 C C . GLN A 1 87 ? 21.473 -35.662 -22.978 1.00 34.31 87 GLN A C 1
ATOM 694 O O . GLN A 1 87 ? 22.454 -36.380 -23.137 1.00 34.31 87 GLN A O 1
ATOM 699 N N . SER A 1 88 ? 20.778 -35.616 -21.825 1.00 31.83 88 SER A N 1
ATOM 700 C CA . SER A 1 88 ? 20.363 -36.731 -20.919 1.00 31.83 88 SER A CA 1
ATOM 701 C C . SER A 1 88 ? 19.875 -36.115 -19.592 1.00 31.83 88 SER A C 1
ATOM 703 O O . SER A 1 88 ? 20.654 -35.481 -18.901 1.00 31.83 88 SER A O 1
ATOM 705 N N . GLN A 1 89 ? 18.567 -35.988 -19.367 1.00 35.56 89 GLN A N 1
ATOM 706 C CA . GLN A 1 89 ? 17.727 -36.872 -18.544 1.00 35.56 89 GLN A CA 1
ATOM 707 C C . GLN A 1 89 ? 18.018 -36.855 -17.022 1.00 35.56 89 GLN A C 1
ATOM 709 O O . GLN A 1 89 ? 19.056 -37.322 -16.572 1.00 35.56 89 GLN A O 1
ATOM 714 N N . ASP A 1 90 ? 16.957 -36.471 -16.301 1.00 35.09 90 ASP A N 1
ATOM 715 C CA . ASP A 1 90 ? 16.552 -36.829 -14.933 1.00 35.09 90 ASP A CA 1
ATOM 716 C C . ASP A 1 90 ? 16.950 -35.963 -13.721 1.00 35.09 90 ASP A C 1
ATOM 718 O O . ASP A 1 90 ? 18.109 -35.689 -13.436 1.00 35.09 90 ASP A O 1
ATOM 722 N N . THR A 1 91 ? 15.895 -35.716 -12.936 1.00 35.78 91 THR A N 1
ATOM 723 C CA . THR A 1 91 ? 15.808 -35.395 -11.505 1.00 35.78 91 THR A CA 1
ATOM 724 C C . THR A 1 91 ? 16.142 -33.997 -10.970 1.00 35.78 91 THR A C 1
ATOM 726 O O . THR A 1 91 ? 17.287 -33.578 -10.940 1.00 35.78 91 THR A O 1
ATOM 729 N N . ASN A 1 92 ? 15.087 -33.433 -10.365 1.00 37.00 92 ASN A N 1
ATOM 730 C CA . ASN A 1 92 ? 15.037 -32.591 -9.167 1.00 37.00 92 ASN A CA 1
ATOM 731 C C . ASN A 1 92 ? 15.617 -31.172 -9.222 1.00 37.00 92 ASN A C 1
ATOM 733 O O . ASN A 1 92 ? 16.816 -30.973 -9.318 1.00 37.00 92 ASN A O 1
ATOM 737 N N . GLU A 1 93 ? 14.689 -30.230 -9.025 1.00 50.66 93 GLU A N 1
ATOM 738 C CA . GLU A 1 93 ? 14.752 -29.253 -7.932 1.00 50.66 93 GLU A CA 1
ATOM 739 C C . GLU A 1 93 ? 16.048 -28.448 -7.854 1.00 50.66 93 GLU A C 1
ATOM 741 O O . GLU A 1 93 ? 16.951 -28.774 -7.096 1.00 50.66 93 GLU A O 1
ATOM 746 N N . ASP A 1 94 ? 16.074 -27.356 -8.614 1.00 41.44 94 ASP A N 1
ATOM 747 C CA . ASP A 1 94 ? 16.989 -26.247 -8.377 1.00 41.44 94 ASP A CA 1
ATOM 748 C C . ASP A 1 94 ? 16.137 -24.979 -8.284 1.00 41.44 94 ASP A C 1
ATOM 750 O O . ASP A 1 94 ? 15.856 -24.271 -9.253 1.00 41.44 94 ASP A O 1
ATOM 754 N N . VAL A 1 95 ? 15.568 -24.800 -7.091 1.00 51.56 95 VAL A N 1
ATOM 755 C CA . VAL A 1 95 ? 15.187 -23.482 -6.600 1.00 51.56 95 VAL A CA 1
ATOM 756 C C . VAL A 1 95 ? 16.524 -22.806 -6.354 1.00 51.56 95 VAL A C 1
ATOM 758 O O . VAL A 1 95 ? 17.140 -23.065 -5.329 1.00 51.56 95 VAL A O 1
ATOM 761 N N . GLU A 1 96 ? 17.005 -22.036 -7.330 1.00 49.41 96 GLU A N 1
ATOM 762 C CA . GLU A 1 96 ? 18.217 -21.245 -7.149 1.00 49.41 96 GLU A CA 1
ATOM 763 C C . GLU A 1 96 ? 18.001 -20.324 -5.948 1.00 49.41 96 GLU A C 1
ATOM 765 O O . GLU A 1 96 ? 17.162 -19.414 -5.955 1.00 49.41 96 GLU A O 1
ATOM 770 N N . ASP A 1 97 ? 18.737 -20.665 -4.894 1.00 49.19 97 ASP A N 1
ATOM 771 C CA . ASP A 1 97 ? 18.895 -19.948 -3.651 1.00 49.19 97 ASP A CA 1
ATOM 772 C C . ASP A 1 97 ? 19.112 -18.461 -3.941 1.00 49.19 97 ASP A C 1
ATOM 774 O O . ASP A 1 97 ? 20.168 -18.012 -4.394 1.00 49.19 97 ASP A O 1
ATOM 778 N N . ALA A 1 98 ? 18.089 -17.662 -3.643 1.00 46.66 98 ALA A N 1
ATOM 779 C CA . ALA A 1 98 ? 18.286 -16.260 -3.340 1.00 46.66 98 ALA A CA 1
ATOM 780 C C . ALA A 1 98 ? 19.030 -16.199 -1.998 1.00 46.66 98 ALA A C 1
ATOM 782 O O . ALA A 1 98 ? 18.406 -16.019 -0.950 1.00 46.66 98 ALA A O 1
ATOM 783 N N . ASP A 1 99 ? 20.352 -16.388 -2.048 1.00 49.94 99 ASP A N 1
ATOM 784 C CA . ASP A 1 99 ? 21.285 -16.221 -0.934 1.00 49.94 99 ASP A CA 1
ATOM 785 C C . ASP A 1 99 ? 21.256 -14.761 -0.463 1.00 49.94 99 ASP A C 1
ATOM 787 O O . ASP A 1 99 ? 22.075 -13.905 -0.805 1.00 49.94 99 ASP A O 1
ATOM 791 N N . TYR A 1 100 ? 20.242 -14.466 0.341 1.00 55.03 100 TYR A N 1
ATOM 792 C CA . TYR A 1 100 ? 20.194 -13.349 1.259 1.00 55.03 100 TYR A CA 1
ATOM 793 C C . TYR A 1 100 ? 20.855 -13.814 2.561 1.00 55.03 100 TYR A C 1
ATOM 795 O O . TYR A 1 100 ? 20.172 -14.085 3.546 1.00 55.03 100 TYR A O 1
ATOM 803 N N . GLU A 1 101 ? 22.184 -13.927 2.580 1.00 56.56 101 GLU A N 1
ATOM 804 C CA . GLU A 1 101 ? 22.921 -14.187 3.821 1.00 56.56 101 GLU A CA 1
ATOM 805 C C . GLU A 1 101 ? 23.532 -12.907 4.409 1.00 56.56 101 GLU A C 1
ATOM 807 O O . GLU A 1 101 ? 24.524 -12.343 3.950 1.00 56.56 101 GLU A O 1
ATOM 812 N N . GLU A 1 102 ? 22.842 -12.463 5.459 1.00 55.09 102 GLU A N 1
ATOM 813 C CA . GLU A 1 102 ? 23.349 -11.928 6.721 1.00 55.09 102 GLU A CA 1
ATOM 814 C C . GLU A 1 102 ? 24.438 -10.844 6.710 1.00 55.09 102 GLU A C 1
ATOM 816 O O . GLU A 1 102 ? 25.650 -11.063 6.739 1.00 55.09 102 GLU A O 1
ATOM 821 N N . VAL A 1 103 ? 23.956 -9.623 6.939 1.00 53.34 103 VAL A N 1
ATOM 822 C CA . VAL A 1 103 ? 24.715 -8.558 7.592 1.00 53.34 103 VAL A CA 1
ATOM 823 C C . VAL A 1 103 ? 25.012 -8.967 9.043 1.00 53.34 103 VAL A C 1
ATOM 825 O O . VAL A 1 103 ? 24.230 -8.666 9.941 1.00 53.34 103 VAL A O 1
ATOM 828 N N . ASN A 1 104 ? 26.167 -9.588 9.296 1.00 50.56 104 ASN A N 1
ATOM 829 C CA . ASN A 1 104 ? 26.732 -9.700 10.644 1.00 50.56 104 ASN A CA 1
ATOM 830 C C . ASN A 1 104 ? 27.994 -8.841 10.787 1.00 50.56 104 ASN A C 1
ATOM 832 O O . ASN A 1 104 ? 29.136 -9.245 10.583 1.00 50.56 104 ASN A O 1
ATOM 836 N N . ASN A 1 105 ? 27.737 -7.600 11.188 1.00 48.72 105 ASN A N 1
ATOM 837 C CA . ASN A 1 105 ? 28.698 -6.689 11.779 1.00 48.72 105 ASN A CA 1
ATOM 838 C C . ASN A 1 105 ? 29.029 -7.163 13.205 1.00 48.72 105 ASN A C 1
ATOM 840 O O . ASN A 1 105 ? 28.249 -6.874 14.108 1.00 48.72 105 ASN A O 1
ATOM 844 N N . ASN A 1 106 ? 30.153 -7.860 13.427 1.00 45.38 106 ASN A N 1
ATOM 845 C CA . ASN A 1 106 ? 30.951 -7.702 14.652 1.00 45.38 106 ASN A CA 1
ATOM 846 C C . ASN A 1 106 ? 32.226 -8.563 14.713 1.00 45.38 106 ASN A C 1
ATOM 848 O O . ASN A 1 106 ? 32.193 -9.774 14.540 1.00 45.38 106 ASN A O 1
ATOM 852 N N . ASN A 1 107 ? 33.271 -7.897 15.210 1.00 44.72 107 ASN A N 1
ATOM 853 C CA . ASN A 1 107 ? 34.382 -8.416 16.009 1.00 44.72 107 ASN A CA 1
ATOM 854 C C . ASN A 1 107 ? 35.634 -8.956 15.286 1.00 44.72 107 ASN A C 1
ATOM 856 O O . ASN A 1 107 ? 35.647 -10.026 14.693 1.00 44.72 107 ASN A O 1
ATOM 860 N N . SER A 1 108 ? 36.703 -8.160 15.407 1.00 53.62 108 SER A N 1
ATOM 861 C CA . SER A 1 108 ? 38.020 -8.546 15.939 1.00 53.62 108 SER A CA 1
ATOM 862 C C . SER A 1 108 ? 38.374 -10.037 15.862 1.00 53.62 108 SER A C 1
ATOM 864 O O . SER A 1 108 ? 37.815 -10.840 16.594 1.00 53.62 108 SER A O 1
ATOM 866 N N . ASP A 1 109 ? 39.361 -10.417 15.056 1.00 56.19 109 ASP A N 1
ATOM 867 C CA . ASP A 1 109 ? 40.750 -10.437 15.514 1.00 56.19 109 ASP A CA 1
ATOM 868 C C . ASP A 1 109 ? 41.701 -10.753 14.355 1.00 56.19 109 ASP A C 1
ATOM 870 O O . ASP A 1 109 ? 41.543 -11.704 13.590 1.00 56.19 109 ASP A O 1
ATOM 874 N N . LYS A 1 110 ? 42.708 -9.893 14.218 1.00 56.62 110 LYS A N 1
ATOM 875 C CA . LYS A 1 110 ? 43.914 -10.172 13.446 1.00 56.62 110 LYS A CA 1
ATOM 876 C C . LYS A 1 110 ? 44.785 -11.035 14.347 1.00 56.62 110 LYS A C 1
ATOM 878 O O . LYS A 1 110 ? 45.591 -10.466 15.072 1.00 56.62 110 LYS A O 1
ATOM 883 N N . ASP A 1 111 ? 44.713 -12.353 14.222 1.00 58.19 111 ASP A N 1
ATOM 884 C CA . ASP A 1 111 ? 45.799 -13.199 14.705 1.00 58.19 111 ASP A CA 1
ATOM 885 C C . ASP A 1 111 ? 46.398 -14.025 13.572 1.00 58.19 111 ASP A C 1
ATOM 887 O O . ASP A 1 111 ? 45.772 -14.836 12.892 1.00 58.19 111 ASP A O 1
ATOM 891 N N . LYS A 1 112 ? 47.660 -13.680 13.325 1.00 58.31 112 LYS A N 1
ATOM 892 C CA . LYS A 1 112 ? 48.589 -14.332 12.425 1.00 58.31 112 LYS A CA 1
ATOM 893 C C . LYS A 1 112 ? 49.096 -15.580 13.135 1.00 58.31 112 LYS A C 1
ATOM 895 O O . LYS A 1 112 ? 49.983 -15.445 13.965 1.00 58.31 112 LYS A O 1
ATOM 900 N N . ASP A 1 113 ? 48.669 -16.758 12.714 1.00 53.72 113 ASP A N 1
ATOM 901 C CA . ASP A 1 113 ? 49.453 -17.971 12.942 1.00 53.72 113 ASP A CA 1
ATOM 902 C C . ASP A 1 113 ? 49.747 -18.631 11.599 1.00 53.72 113 ASP A C 1
ATOM 904 O O . ASP A 1 113 ? 49.109 -19.572 11.137 1.00 53.72 113 ASP A O 1
ATOM 908 N N . ASN A 1 114 ? 50.748 -18.045 10.938 1.00 50.56 114 ASN A N 1
ATOM 909 C CA . ASN A 1 114 ? 51.417 -18.623 9.789 1.00 50.56 114 ASN A CA 1
ATOM 910 C C . ASN A 1 114 ? 52.283 -19.794 10.263 1.00 50.56 114 ASN A C 1
ATOM 912 O O . ASN A 1 114 ? 53.407 -19.613 10.739 1.00 50.56 114 ASN A O 1
ATOM 916 N N . GLU A 1 115 ? 51.731 -20.980 10.063 1.00 51.22 115 GLU A N 1
ATOM 917 C CA . GLU A 1 115 ? 52.398 -22.253 9.838 1.00 51.22 115 GLU A CA 1
ATOM 918 C C . GLU A 1 115 ? 53.816 -22.085 9.242 1.00 51.22 115 GLU A C 1
ATOM 920 O O . GLU A 1 115 ? 54.011 -21.759 8.071 1.00 51.22 115 GLU A O 1
ATOM 925 N N . LYS A 1 116 ? 54.845 -22.309 10.066 1.00 54.41 116 LYS A N 1
ATOM 926 C CA . LYS A 1 116 ? 56.167 -22.751 9.602 1.00 54.41 116 LYS A CA 1
ATOM 927 C C . LYS A 1 116 ? 56.460 -24.105 10.222 1.00 54.41 116 LYS A C 1
ATOM 929 O O . LYS A 1 116 ? 57.227 -24.232 11.170 1.00 54.41 116 LYS A O 1
ATOM 934 N N . ASN A 1 117 ? 55.805 -25.107 9.654 1.00 44.00 117 ASN A N 1
ATOM 935 C CA . ASN A 1 117 ? 56.276 -26.477 9.677 1.00 44.00 117 ASN A CA 1
ATOM 936 C C . ASN A 1 117 ? 57.208 -26.678 8.469 1.00 44.00 117 ASN A C 1
ATOM 938 O O . ASN A 1 117 ? 56.738 -26.968 7.369 1.00 44.00 117 ASN A O 1
ATOM 942 N N . GLN A 1 118 ? 58.505 -26.424 8.676 1.00 39.62 118 GLN A N 1
ATOM 943 C CA . GLN A 1 118 ? 59.660 -27.059 8.017 1.00 39.62 118 GLN A CA 1
ATOM 944 C C . GLN A 1 118 ? 60.965 -26.502 8.592 1.00 39.62 118 GLN A C 1
ATOM 946 O O . GLN A 1 118 ? 61.113 -25.258 8.627 1.00 39.62 118 GLN A O 1
#

Solvent-accessible surface area (backbone atoms only — not comparable to full-atom values): 7649 Å² total; per-residue (Å²): 107,68,70,61,49,55,50,48,46,71,77,43,42,90,70,38,57,69,71,42,44,50,52,32,52,53,28,48,49,52,26,51,52,22,56,75,67,67,35,65,70,51,31,54,54,25,49,52,49,30,53,49,35,49,50,52,38,49,51,50,44,53,50,57,52,50,52,65,58,49,67,80,74,57,90,79,78,84,83,85,84,88,80,90,81,86,91,83,88,87,84,81,90,79,79,78,75,81,82,81,78,75,94,77,91,79,79,90,78,95,75,88,80,80,83,78,91,125

Sequence (118 aa):
LIFTTEKQIKDYGDKLPEDKKKNIEDALSKLKEAYQNEDLQSIDQHTETLNNAWQEASSEMYQAQQDAQGEQSGAEQGQEEASEQQQSQDTNEDVEDADYEEVNNNNSDKDKDNEKNQ

Mean predicted aligned error: 17.09 Å

Nearest PDB structures (foldseek):
  3dpo-assembly2_A  TM=8.906E-01  e=2.792E-02  Escherichia coli K-12
  6cnn-assembly1_A  TM=7.148E-01  e=5.152E+00  Homo sapiens